Protein AF-T0UQZ3-F1 (afdb_monomer_lite)

pLDDT: mean 85.93, std 12.22, range [49.25, 97.19]

Sequence (109 aa):
MYEEFVLGHTDAYKKTQGDNELIYTWTADASDWAIIPVAKYADTELMLNGKKLSHKDYTLSGIGTPTVQQKAGKNTLKITYRIRTWFKALIVVNILSWLSVVIYLGIKK

Secondary structure (DSSP, 8-state):
-HHHHHTSSGGG-EEEEETTEEEEEEEESSS-EEE-S-PPPTTEEEEETTEEPPTTSEEE-TT--EEEE--SEEEEEEEEE---HHHHHHHHHHHHHHHHHHHHHHH--

Radius of gyration: 20.42 Å; chains: 1; bounding box: 48×27×58 Å

Structure (mmCIF, N/CA/C/O backbone):
data_AF-T0UQZ3-F1
#
_entry.id   AF-T0UQZ3-F1
#
loop_
_atom_site.group_PDB
_atom_site.id
_atom_site.type_symbol
_atom_site.label_atom_id
_atom_site.label_alt_id
_atom_site.label_comp_id
_atom_site.label_asym_id
_atom_site.label_entity_id
_atom_site.label_seq_id
_atom_site.pdbx_PDB_ins_code
_atom_site.Cartn_x
_atom_site.Cartn_y
_atom_site.Cartn_z
_atom_site.occupancy
_atom_site.B_iso_or_equiv
_atom_site.auth_seq_id
_atom_site.auth_comp_id
_atom_site.auth_asym_id
_atom_site.auth_atom_id
_atom_site.pdbx_PDB_model_num
ATOM 1 N N . MET A 1 1 ? -9.297 13.998 -16.589 1.00 50.06 1 MET A N 1
ATOM 2 C CA . MET A 1 1 ? -8.179 13.854 -15.626 1.00 50.06 1 MET A CA 1
ATOM 3 C C . MET A 1 1 ? -8.188 12.488 -14.936 1.00 50.06 1 MET A C 1
ATOM 5 O O . MET A 1 1 ? -7.198 11.793 -15.058 1.00 50.06 1 MET A O 1
ATOM 9 N N . TYR A 1 2 ? -9.267 12.045 -14.271 1.00 49.75 2 TYR A N 1
ATOM 10 C CA . TYR A 1 2 ? -9.319 10.690 -13.676 1.00 49.75 2 TYR A CA 1
ATOM 11 C C . TYR A 1 2 ? -9.292 9.547 -14.707 1.00 49.75 2 TYR A C 1
ATOM 13 O O . TYR A 1 2 ? -8.626 8.541 -14.487 1.00 49.75 2 TYR A O 1
ATOM 21 N N . GLU A 1 3 ? -9.984 9.704 -15.837 1.00 52.47 3 GLU A N 1
ATOM 22 C CA . GLU A 1 3 ? -10.078 8.660 -16.870 1.00 52.47 3 GLU A CA 1
ATOM 23 C C . GLU A 1 3 ? -8.733 8.360 -17.546 1.00 52.47 3 GLU A C 1
ATOM 25 O O . GLU A 1 3 ? -8.411 7.202 -17.787 1.00 52.47 3 GLU A O 1
ATOM 30 N N . GLU A 1 4 ? -7.908 9.381 -17.773 1.00 56.72 4 GLU A N 1
ATOM 31 C CA . GLU A 1 4 ? -6.605 9.260 -18.440 1.00 56.72 4 GLU A CA 1
ATOM 32 C C . GLU A 1 4 ? -5.628 8.370 -17.658 1.00 56.72 4 GLU A C 1
ATOM 34 O O . GLU A 1 4 ? -4.961 7.512 -18.229 1.00 56.72 4 GLU A O 1
ATOM 39 N N . PHE A 1 5 ? -5.604 8.502 -16.330 1.00 54.28 5 PHE A N 1
ATOM 40 C CA . PHE A 1 5 ? -4.691 7.740 -15.476 1.00 54.28 5 PHE A CA 1
ATOM 41 C C . PHE A 1 5 ? -5.213 6.357 -15.068 1.00 54.28 5 PHE A C 1
ATOM 43 O O . PHE A 1 5 ? -4.436 5.563 -14.540 1.00 54.28 5 PHE A O 1
ATOM 50 N N . VAL A 1 6 ? -6.506 6.060 -15.261 1.00 55.53 6 VAL A N 1
ATOM 51 C CA . VAL A 1 6 ? -7.132 4.824 -14.749 1.00 55.53 6 VAL A CA 1
ATOM 52 C C . VAL A 1 6 ? -7.683 3.926 -15.858 1.00 55.53 6 VAL A C 1
ATOM 54 O O . VAL A 1 6 ? -7.583 2.708 -15.715 1.00 55.53 6 VAL A O 1
ATOM 57 N N . LEU A 1 7 ? -8.212 4.484 -16.955 1.00 54.62 7 LEU A N 1
ATOM 58 C CA . LEU A 1 7 ? -8.893 3.730 -18.021 1.00 54.62 7 LEU A CA 1
ATOM 59 C C . LEU A 1 7 ? -8.039 3.511 -19.282 1.00 54.62 7 LEU A C 1
ATOM 61 O O . LEU A 1 7 ? -8.301 2.574 -20.023 1.00 54.62 7 LEU A O 1
ATOM 65 N N . GLY A 1 8 ? -7.005 4.324 -19.529 1.00 49.25 8 GLY A N 1
ATOM 66 C CA . GLY A 1 8 ? -6.177 4.209 -20.744 1.00 49.25 8 GLY A CA 1
ATOM 67 C C . GLY A 1 8 ? -5.137 3.077 -20.734 1.00 49.25 8 GLY A C 1
ATOM 68 O O . GLY A 1 8 ? -4.601 2.725 -21.780 1.00 49.25 8 GLY A O 1
ATOM 69 N N . HIS A 1 9 ? -4.838 2.503 -19.562 1.00 54.75 9 HIS A N 1
ATOM 70 C CA . HIS A 1 9 ? -3.733 1.550 -19.374 1.00 54.75 9 HIS A CA 1
ATOM 71 C C . HIS A 1 9 ? -4.117 0.301 -18.568 1.00 54.75 9 HIS A C 1
ATOM 73 O O . HIS A 1 9 ? -3.241 -0.433 -18.114 1.00 54.75 9 HIS A O 1
ATOM 79 N N . THR A 1 10 ? -5.410 0.047 -18.348 1.00 55.56 10 THR A N 1
ATOM 80 C CA . THR A 1 10 ? -5.863 -1.043 -17.470 1.00 55.56 10 THR A CA 1
ATOM 81 C C . THR A 1 10 ? -5.573 -2.429 -18.056 1.00 55.56 10 THR A C 1
ATOM 83 O O . THR A 1 10 ? -5.272 -3.348 -17.299 1.00 55.56 10 THR A O 1
ATOM 86 N N . ASP A 1 11 ? -5.569 -2.569 -19.385 1.00 60.81 11 ASP A N 1
ATOM 87 C CA . ASP A 1 11 ? -5.353 -3.856 -20.066 1.00 60.81 11 ASP A CA 1
ATOM 88 C C . ASP A 1 11 ? -3.912 -4.379 -19.948 1.00 60.81 11 ASP A C 1
ATOM 90 O O . ASP A 1 11 ? -3.667 -5.579 -20.077 1.00 60.81 11 ASP A O 1
ATOM 94 N N . ALA A 1 12 ? -2.949 -3.500 -19.646 1.00 77.00 12 ALA A N 1
ATOM 95 C CA . ALA A 1 12 ? -1.545 -3.872 -19.472 1.00 77.00 12 ALA A CA 1
ATOM 96 C C . ALA A 1 12 ? -1.262 -4.558 -18.121 1.00 77.00 12 ALA A C 1
ATOM 98 O O . ALA A 1 12 ? -0.222 -5.201 -17.954 1.00 77.00 12 ALA A O 1
ATOM 99 N N . TYR A 1 13 ? -2.175 -4.437 -17.150 1.00 84.75 13 TYR A N 1
ATOM 100 C CA . TYR A 1 13 ? -1.973 -4.934 -15.793 1.00 84.75 13 TYR A CA 1
ATOM 101 C C . TYR A 1 13 ? -3.023 -5.971 -15.410 1.00 84.75 13 TYR A C 1
ATOM 103 O O . TYR A 1 13 ? -4.213 -5.690 -15.289 1.00 84.75 13 TYR A O 1
ATOM 111 N N . LYS A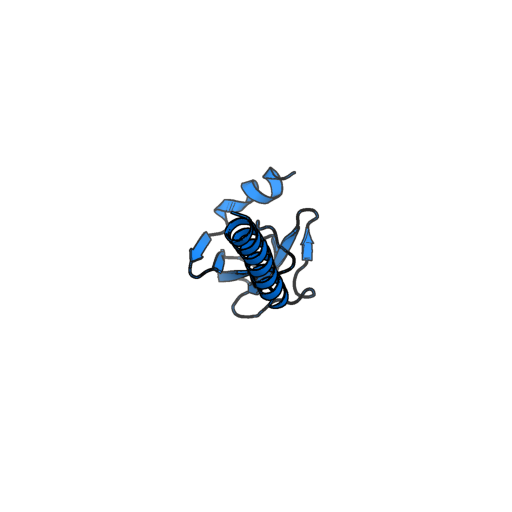 1 14 ? -2.565 -7.172 -15.062 1.00 89.19 14 LYS A N 1
ATOM 112 C CA . LYS A 1 14 ? -3.416 -8.158 -14.403 1.00 89.19 14 LYS A CA 1
ATOM 113 C C . LYS A 1 14 ? -3.568 -7.797 -12.927 1.00 89.19 14 LYS A C 1
ATOM 115 O O . LYS A 1 14 ? -2.589 -7.812 -12.178 1.00 89.19 14 LYS A O 1
ATOM 120 N N . LYS A 1 15 ? -4.803 -7.524 -12.504 1.00 89.88 15 LYS A N 1
ATOM 121 C CA . LYS A 1 15 ? -5.176 -7.227 -11.114 1.00 89.88 15 LYS A CA 1
ATOM 122 C C . LYS A 1 15 ? -5.737 -8.472 -10.425 1.00 89.88 15 LYS A C 1
ATOM 124 O O . LYS A 1 15 ? -6.544 -9.203 -10.995 1.00 89.88 15 LYS A O 1
ATOM 129 N N . THR A 1 16 ? -5.335 -8.730 -9.188 1.00 90.00 16 THR A N 1
ATOM 130 C CA . THR A 1 16 ? -5.897 -9.797 -8.343 1.00 90.00 16 THR A CA 1
ATOM 131 C C . THR A 1 16 ? -5.957 -9.315 -6.899 1.00 90.00 16 THR A C 1
ATOM 133 O O . THR A 1 16 ? -5.086 -8.568 -6.465 1.00 90.00 16 THR A O 1
ATOM 136 N N . GLN A 1 17 ? -6.990 -9.708 -6.158 1.00 88.94 17 GLN A N 1
ATOM 137 C CA . GLN A 1 17 ? -7.195 -9.311 -4.765 1.00 88.94 17 GLN A CA 1
ATOM 138 C C . GLN A 1 17 ? -7.418 -10.559 -3.905 1.00 88.94 17 GLN A C 1
ATOM 140 O O . GLN A 1 17 ? -8.195 -11.429 -4.294 1.00 88.94 17 GLN A O 1
ATOM 145 N N . GLY A 1 18 ? -6.744 -10.639 -2.757 1.00 84.38 18 GLY A N 1
ATOM 146 C CA . GLY A 1 18 ? -6.837 -11.758 -1.813 1.00 84.38 18 GLY A CA 1
ATOM 147 C C . GLY A 1 18 ? -5.993 -11.503 -0.561 1.00 84.38 18 GLY A C 1
ATOM 148 O O . GLY A 1 18 ? -5.032 -10.746 -0.627 1.00 84.38 18 GLY A O 1
ATOM 149 N N . ASP A 1 19 ? -6.377 -12.081 0.581 1.00 81.38 19 ASP A N 1
ATOM 150 C CA . ASP A 1 19 ? -5.628 -12.011 1.853 1.00 81.38 19 ASP A CA 1
ATOM 151 C C . ASP A 1 19 ? -5.273 -10.590 2.341 1.00 81.38 19 ASP A C 1
ATOM 153 O O . ASP A 1 19 ? -4.181 -10.337 2.845 1.00 81.38 19 ASP A O 1
ATOM 157 N N . ASN A 1 20 ? -6.199 -9.632 2.193 1.00 82.75 20 ASN A N 1
ATOM 158 C CA . ASN A 1 20 ? -5.979 -8.200 2.475 1.00 82.75 20 ASN A CA 1
ATOM 159 C C . ASN A 1 20 ? -4.873 -7.541 1.622 1.00 82.75 20 ASN A C 1
ATOM 161 O O . ASN A 1 20 ? -4.442 -6.422 1.918 1.00 82.75 20 ASN A O 1
ATOM 165 N N . GLU A 1 21 ? -4.460 -8.196 0.540 1.00 89.81 21 GLU A N 1
ATOM 166 C CA . GLU A 1 21 ? -3.502 -7.694 -0.435 1.00 89.81 21 GLU A CA 1
ATOM 167 C C . GLU A 1 21 ? -4.192 -7.411 -1.774 1.00 89.81 21 GLU A C 1
ATOM 169 O O . GLU A 1 21 ? -5.105 -8.113 -2.225 1.00 89.81 21 GLU A O 1
ATOM 174 N N . LEU A 1 22 ? -3.715 -6.367 -2.442 1.00 91.44 22 LEU A N 1
ATOM 175 C CA . LEU A 1 22 ? -4.006 -6.089 -3.836 1.00 91.44 22 LEU A CA 1
ATOM 176 C C . LEU A 1 22 ? -2.730 -6.299 -4.654 1.00 91.44 22 LEU A C 1
ATOM 178 O O . LEU A 1 22 ? -1.696 -5.701 -4.369 1.00 91.44 22 LEU A O 1
ATOM 182 N N . ILE A 1 23 ? -2.801 -7.152 -5.672 1.00 93.06 23 ILE A N 1
ATOM 183 C CA . ILE A 1 23 ? -1.656 -7.568 -6.482 1.00 93.06 23 ILE A CA 1
ATOM 184 C C . ILE A 1 23 ? -1.853 -7.097 -7.921 1.00 93.06 23 ILE A C 1
ATOM 186 O O . ILE A 1 23 ? -2.857 -7.416 -8.560 1.00 93.06 23 ILE A O 1
ATOM 190 N N . TYR A 1 24 ? -0.858 -6.384 -8.442 1.00 92.69 24 TYR A N 1
ATOM 191 C CA . TYR A 1 24 ? -0.730 -6.037 -9.854 1.00 92.69 24 TYR A CA 1
ATOM 192 C C . TYR A 1 24 ? 0.430 -6.811 -10.469 1.00 92.69 24 TYR A C 1
ATOM 194 O O . TYR A 1 24 ? 1.530 -6.835 -9.920 1.00 92.69 24 TYR A O 1
ATOM 202 N N . THR A 1 25 ? 0.190 -7.442 -11.615 1.00 92.88 25 THR A N 1
ATOM 203 C CA . THR A 1 25 ? 1.211 -8.155 -12.388 1.00 92.88 25 THR A CA 1
ATOM 204 C C . THR A 1 25 ? 1.212 -7.657 -13.821 1.00 92.88 25 THR A C 1
ATOM 206 O O . THR A 1 25 ? 0.154 -7.574 -14.437 1.00 92.88 25 THR A O 1
ATOM 209 N N . TRP A 1 26 ? 2.392 -7.368 -14.357 1.00 93.94 26 TRP A N 1
ATOM 210 C CA . TRP A 1 26 ? 2.566 -6.956 -15.748 1.00 93.94 26 TRP A CA 1
ATOM 211 C C . TRP A 1 26 ? 3.903 -7.451 -16.290 1.00 93.94 26 TRP A C 1
ATOM 213 O O . TRP A 1 26 ? 4.802 -7.803 -15.521 1.00 93.94 26 TRP A O 1
ATOM 223 N N . THR A 1 27 ? 4.023 -7.485 -17.612 1.00 92.75 27 THR A N 1
ATOM 224 C CA . THR A 1 27 ? 5.276 -7.787 -18.308 1.00 92.75 27 THR A CA 1
ATOM 225 C C . THR A 1 27 ? 5.761 -6.518 -18.987 1.00 92.75 27 THR A C 1
ATOM 227 O O . THR A 1 27 ? 4.966 -5.810 -19.595 1.00 92.75 27 THR A O 1
ATOM 230 N N . ALA A 1 28 ? 7.050 -6.228 -18.859 1.00 90.75 28 ALA A N 1
ATOM 231 C CA . ALA A 1 28 ? 7.689 -5.073 -19.467 1.00 90.75 28 ALA A CA 1
ATOM 232 C C . ALA A 1 28 ? 8.801 -5.511 -20.417 1.00 90.75 28 ALA A C 1
ATOM 234 O O . ALA A 1 28 ? 9.557 -6.425 -20.096 1.00 90.75 28 ALA A O 1
ATOM 235 N N . ASP A 1 29 ? 8.956 -4.825 -21.544 1.00 88.88 29 ASP A N 1
ATOM 236 C CA . ASP A 1 29 ? 10.025 -5.133 -22.503 1.00 88.88 29 ASP A CA 1
ATOM 237 C C . ASP A 1 29 ? 11.379 -4.551 -22.070 1.00 88.88 29 ASP A C 1
ATOM 239 O O . ASP A 1 29 ? 12.436 -5.088 -22.398 1.00 88.88 29 ASP A O 1
ATOM 243 N N . ALA A 1 30 ? 11.357 -3.479 -21.272 1.00 89.94 30 ALA A N 1
ATOM 244 C CA . ALA A 1 30 ? 12.541 -2.771 -20.799 1.00 89.94 30 ALA A CA 1
ATOM 245 C C . ALA A 1 30 ? 12.431 -2.376 -19.319 1.00 89.94 30 ALA A C 1
ATOM 247 O O . ALA A 1 30 ? 11.349 -2.351 -18.726 1.00 89.94 30 ALA A O 1
ATOM 248 N N . SER A 1 31 ? 13.579 -2.053 -18.717 1.00 91.56 31 SER A N 1
ATOM 249 C CA . SER A 1 31 ? 13.618 -1.456 -17.383 1.00 91.56 31 SER A CA 1
ATOM 250 C C . SER A 1 31 ? 13.397 0.048 -17.498 1.00 91.56 31 SER A C 1
ATOM 252 O O . SER A 1 31 ? 14.241 0.753 -18.041 1.00 91.56 31 SER A O 1
ATOM 254 N N . ASP A 1 32 ? 12.258 0.515 -16.998 1.00 91.25 32 ASP A N 1
ATOM 255 C CA . ASP A 1 32 ? 11.857 1.923 -17.037 1.00 91.25 32 ASP A CA 1
ATOM 256 C C . ASP A 1 32 ? 10.945 2.243 -15.838 1.00 91.25 32 ASP A C 1
ATOM 258 O O . ASP A 1 32 ? 10.810 1.437 -14.914 1.00 91.25 32 ASP A O 1
ATOM 262 N N . TRP A 1 33 ? 10.326 3.414 -15.814 1.00 90.19 33 TRP A N 1
ATOM 263 C CA . TRP A 1 33 ? 9.306 3.796 -14.851 1.00 90.19 33 TRP A CA 1
ATOM 264 C C . TRP A 1 33 ? 7.911 3.417 -15.348 1.00 90.19 33 TRP A C 1
ATOM 266 O O . TRP A 1 33 ? 7.505 3.788 -16.444 1.00 90.19 33 TRP A O 1
ATOM 276 N N . ALA A 1 34 ? 7.152 2.711 -14.513 1.00 90.00 34 ALA A N 1
ATOM 277 C CA . ALA A 1 34 ? 5.765 2.354 -14.782 1.00 90.00 34 ALA A CA 1
ATOM 278 C C . ALA A 1 34 ? 4.815 3.013 -13.790 1.00 90.00 34 ALA A C 1
ATOM 280 O O . ALA A 1 34 ? 5.017 2.946 -12.574 1.00 90.00 34 ALA A O 1
ATOM 281 N N . ILE A 1 35 ? 3.758 3.620 -14.326 1.00 89.88 35 ILE A N 1
ATOM 282 C CA . ILE A 1 35 ? 2.663 4.208 -13.556 1.00 89.88 35 ILE A CA 1
ATOM 283 C C . ILE A 1 35 ? 1.642 3.112 -13.283 1.00 89.88 35 ILE A C 1
ATOM 285 O O . ILE A 1 35 ? 1.043 2.570 -14.213 1.00 89.88 35 ILE A O 1
ATOM 289 N N . ILE A 1 36 ? 1.416 2.805 -12.008 1.00 89.06 36 ILE A N 1
ATOM 290 C CA . ILE A 1 36 ? 0.419 1.812 -11.615 1.00 89.06 36 ILE A CA 1
ATOM 291 C C . ILE A 1 36 ? -0.887 2.541 -11.275 1.00 89.06 36 ILE A C 1
ATOM 293 O O . ILE A 1 36 ? -0.873 3.417 -10.404 1.00 89.06 36 ILE A O 1
ATOM 297 N N . PRO A 1 37 ? -2.022 2.200 -11.916 1.00 85.69 37 PRO A N 1
ATOM 298 C CA . PRO A 1 37 ? -3.287 2.923 -11.767 1.00 85.69 37 PRO A CA 1
ATOM 299 C C . PRO A 1 37 ? -3.986 2.577 -10.439 1.00 85.69 37 PRO A C 1
ATOM 301 O O . PRO A 1 37 ? -5.028 1.925 -10.392 1.00 85.69 37 PRO A O 1
ATOM 304 N N . VAL A 1 38 ? -3.388 2.984 -9.320 1.00 85.06 38 VAL A N 1
ATOM 305 C CA . VAL A 1 38 ? -3.885 2.734 -7.963 1.00 85.06 38 VAL A CA 1
ATOM 306 C C . VAL A 1 38 ? -3.590 3.925 -7.062 1.00 85.06 38 VAL A C 1
ATOM 308 O O . VAL A 1 38 ? -2.473 4.416 -7.037 1.00 85.06 38 VAL A O 1
ATOM 311 N N . ALA A 1 39 ? -4.569 4.392 -6.293 1.00 85.31 39 ALA A N 1
ATOM 312 C CA . ALA A 1 39 ? -4.337 5.470 -5.337 1.00 85.31 39 ALA A CA 1
ATOM 313 C C . ALA A 1 39 ? -3.605 4.945 -4.090 1.00 85.31 39 ALA A C 1
ATOM 315 O O . ALA A 1 39 ? -4.050 3.991 -3.447 1.00 85.31 39 ALA A O 1
ATOM 316 N N . LYS A 1 40 ? -2.486 5.579 -3.730 1.00 87.31 40 LYS A N 1
ATOM 317 C CA . LYS A 1 40 ? -1.709 5.273 -2.524 1.00 87.31 40 LYS A CA 1
ATOM 318 C C . LYS A 1 40 ? -2.201 6.122 -1.353 1.00 87.31 40 LYS A C 1
ATOM 320 O O . LYS A 1 40 ? -2.091 7.345 -1.379 1.00 87.31 40 LYS A O 1
ATOM 325 N N . TYR A 1 41 ? -2.643 5.478 -0.273 1.00 83.62 41 TYR A N 1
ATOM 326 C CA . TYR A 1 41 ? -2.995 6.156 0.980 1.00 83.62 41 TYR A CA 1
ATOM 327 C C . TYR A 1 41 ? -1.812 6.197 1.957 1.00 83.62 41 TYR A C 1
ATOM 329 O O . TYR A 1 41 ? -0.813 5.493 1.787 1.00 83.62 41 TYR A O 1
ATOM 337 N N . ALA A 1 42 ? -1.892 7.033 2.997 1.00 80.31 42 ALA A N 1
ATOM 338 C CA . ALA A 1 42 ? -0.801 7.254 3.954 1.00 80.31 42 ALA A CA 1
ATOM 339 C C . ALA A 1 42 ? -0.216 5.940 4.509 1.00 80.31 42 ALA A C 1
ATOM 341 O O . ALA A 1 42 ? 1.000 5.751 4.462 1.00 80.31 42 ALA A O 1
ATOM 342 N N . ASP A 1 43 ? -1.090 5.011 4.897 1.00 85.25 43 ASP A N 1
ATOM 343 C CA . ASP A 1 43 ? -0.754 3.731 5.532 1.00 85.25 43 ASP A CA 1
ATOM 344 C C . ASP A 1 43 ? -0.721 2.536 4.556 1.00 85.25 43 ASP A C 1
ATOM 346 O O . ASP A 1 43 ? -0.774 1.373 4.956 1.00 85.25 43 ASP A O 1
ATOM 350 N N . THR A 1 44 ? -0.646 2.816 3.252 1.00 88.94 44 THR A N 1
ATOM 351 C CA . THR A 1 44 ? -0.442 1.793 2.219 1.00 88.94 44 THR A CA 1
ATOM 352 C C . THR A 1 44 ? 1.039 1.448 2.092 1.00 88.94 44 THR A C 1
ATOM 354 O O . THR A 1 44 ? 1.872 2.335 1.884 1.00 88.94 44 THR A O 1
ATOM 357 N N . GLU A 1 45 ? 1.356 0.159 2.176 1.00 92.12 45 GLU A N 1
ATOM 358 C CA . GLU A 1 45 ? 2.677 -0.405 1.921 1.00 92.12 45 GLU A CA 1
ATOM 359 C C . GLU A 1 45 ? 2.745 -0.976 0.502 1.00 92.12 45 GLU A C 1
ATOM 361 O O . GLU A 1 45 ? 1.799 -1.605 0.026 1.00 92.12 45 GLU A O 1
ATOM 366 N N . LEU A 1 46 ? 3.877 -0.754 -0.166 1.00 93.12 46 LEU A N 1
ATOM 367 C CA . LEU A 1 46 ? 4.138 -1.214 -1.526 1.00 93.12 46 LEU A CA 1
ATOM 368 C C . LEU A 1 46 ? 5.317 -2.188 -1.510 1.00 93.12 46 LEU A C 1
ATOM 370 O O . LEU A 1 46 ? 6.362 -1.890 -0.928 1.00 93.12 46 LEU A O 1
ATOM 374 N N . MET A 1 47 ? 5.172 -3.337 -2.164 1.00 94.38 47 MET A N 1
ATOM 375 C CA . MET A 1 47 ? 6.238 -4.324 -2.318 1.00 94.38 47 MET A CA 1
ATOM 376 C C . MET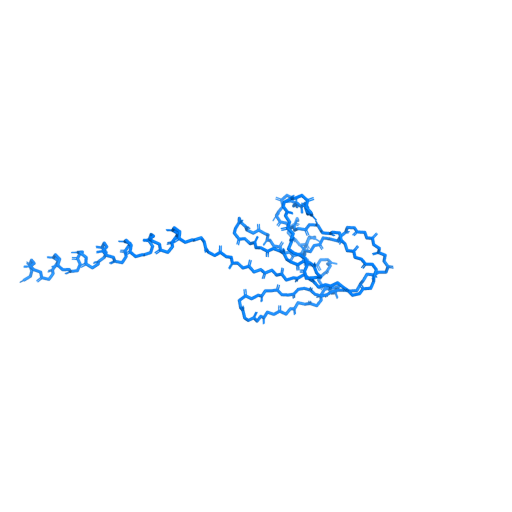 A 1 47 ? 6.358 -4.737 -3.781 1.00 94.38 47 MET A C 1
ATOM 378 O O . MET A 1 47 ? 5.473 -5.398 -4.318 1.00 94.38 47 MET A O 1
ATOM 382 N N . LEU A 1 48 ? 7.465 -4.364 -4.420 1.00 95.00 48 LEU A N 1
ATOM 383 C CA . LEU A 1 48 ? 7.740 -4.673 -5.819 1.00 95.00 48 LEU A CA 1
ATOM 384 C C . LEU A 1 48 ? 8.739 -5.822 -5.907 1.00 95.00 48 LEU A C 1
ATOM 386 O O . LEU A 1 48 ? 9.847 -5.723 -5.381 1.00 95.00 48 LEU A O 1
ATOM 390 N N . ASN A 1 49 ? 8.359 -6.907 -6.580 1.00 92.88 49 ASN A N 1
ATOM 391 C CA . ASN A 1 49 ? 9.216 -8.076 -6.806 1.00 92.88 49 ASN A CA 1
ATOM 392 C C . ASN A 1 49 ? 9.853 -8.612 -5.503 1.00 92.88 49 ASN A C 1
ATOM 394 O O . ASN A 1 49 ? 11.021 -8.987 -5.477 1.00 92.88 49 ASN A O 1
ATOM 398 N N . GLY A 1 50 ? 9.095 -8.592 -4.399 1.00 91.19 50 GLY A N 1
ATOM 399 C CA . GLY A 1 50 ? 9.551 -9.033 -3.073 1.00 91.19 50 GLY A CA 1
ATOM 400 C C . GLY A 1 50 ? 10.345 -7.997 -2.265 1.00 91.19 50 GLY A C 1
ATOM 401 O O . GLY A 1 50 ? 10.639 -8.244 -1.099 1.00 91.19 50 GLY A O 1
ATOM 402 N N . LYS A 1 51 ? 10.659 -6.820 -2.827 1.00 92.94 51 LYS A N 1
ATOM 403 C CA . LYS A 1 51 ? 11.317 -5.717 -2.109 1.00 92.94 51 LYS A CA 1
ATOM 404 C C . LYS A 1 51 ? 10.285 -4.688 -1.650 1.00 92.94 51 LYS A C 1
ATOM 406 O O . LYS A 1 51 ? 9.571 -4.108 -2.468 1.00 92.94 51 LYS A O 1
ATOM 411 N N . LYS A 1 52 ? 10.228 -4.422 -0.342 1.00 93.75 52 LYS A N 1
ATOM 412 C CA . LYS A 1 52 ? 9.427 -3.322 0.215 1.00 93.75 52 LYS A CA 1
ATOM 413 C C . LYS A 1 52 ? 9.978 -1.981 -0.270 1.00 93.75 52 LYS A C 1
ATOM 415 O O . LYS A 1 52 ? 11.175 -1.726 -0.143 1.00 93.75 52 LYS A O 1
ATOM 420 N N . LEU A 1 53 ? 9.104 -1.145 -0.815 1.00 92.69 53 LEU A N 1
ATOM 421 C CA . LEU A 1 53 ? 9.454 0.178 -1.314 1.00 92.69 53 LEU A CA 1
ATOM 422 C C . LEU A 1 53 ? 9.364 1.212 -0.190 1.00 92.69 53 LEU A C 1
ATOM 424 O O . LEU A 1 53 ? 8.395 1.251 0.573 1.00 92.69 53 LEU A O 1
ATOM 428 N N . SER A 1 54 ? 10.377 2.065 -0.106 1.00 90.19 54 SER A N 1
ATOM 429 C CA . SER A 1 54 ? 10.378 3.283 0.696 1.00 90.19 54 SER A CA 1
ATOM 430 C C . SER A 1 54 ? 9.940 4.473 -0.155 1.00 90.19 54 SER A C 1
ATOM 432 O O . SER A 1 54 ? 9.890 4.397 -1.378 1.00 90.19 54 SER A O 1
ATOM 434 N N . HIS A 1 55 ? 9.683 5.614 0.483 1.00 85.69 55 HIS A N 1
ATOM 435 C CA . HIS A 1 55 ? 9.278 6.857 -0.181 1.00 85.69 55 HIS A CA 1
ATOM 436 C C . HIS A 1 55 ? 10.294 7.382 -1.213 1.00 85.69 55 HIS A C 1
ATOM 438 O O . HIS A 1 55 ? 9.974 8.272 -1.986 1.00 85.69 55 HIS A O 1
ATOM 444 N N . LYS A 1 56 ? 11.524 6.850 -1.209 1.00 87.81 56 LYS A N 1
ATOM 445 C CA . LYS A 1 56 ? 12.570 7.159 -2.194 1.00 87.81 56 LYS A CA 1
ATOM 446 C C . LYS A 1 56 ? 12.535 6.249 -3.426 1.00 87.81 56 LYS A C 1
ATOM 448 O O . LYS A 1 56 ? 13.122 6.602 -4.438 1.00 87.81 56 LYS A O 1
ATOM 453 N N . ASP A 1 57 ? 11.903 5.077 -3.331 1.00 89.25 57 ASP A N 1
ATOM 454 C CA . ASP A 1 57 ? 11.883 4.074 -4.404 1.00 89.25 57 ASP A CA 1
ATOM 455 C C . ASP A 1 57 ? 10.702 4.271 -5.381 1.00 89.25 57 ASP A C 1
ATOM 45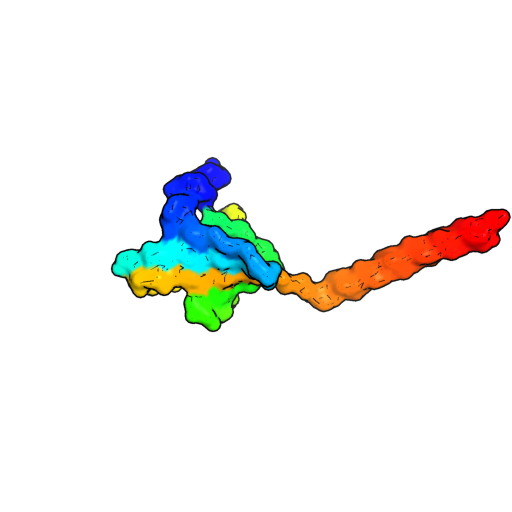7 O O . ASP A 1 57 ? 10.570 3.523 -6.349 1.00 89.25 57 ASP A O 1
ATOM 461 N N . TYR A 1 58 ? 9.814 5.234 -5.120 1.00 90.31 58 TYR A N 1
ATOM 462 C CA . TYR A 1 58 ? 8.666 5.544 -5.970 1.00 90.31 58 TYR A CA 1
ATOM 463 C C . TYR A 1 58 ? 8.312 7.029 -5.895 1.00 90.31 58 TYR A C 1
ATOM 465 O O . TYR A 1 58 ? 8.587 7.696 -4.898 1.00 90.31 58 TYR A O 1
ATOM 473 N N . THR A 1 59 ? 7.647 7.534 -6.927 1.00 91.44 59 THR A N 1
ATOM 474 C CA . THR A 1 59 ? 7.045 8.873 -6.925 1.00 91.44 59 THR A CA 1
ATOM 475 C C . THR A 1 59 ? 5.527 8.760 -6.978 1.00 91.44 59 THR A C 1
ATOM 477 O O . THR A 1 59 ? 4.988 7.713 -7.334 1.00 91.44 59 THR A O 1
ATOM 480 N N . LEU A 1 60 ? 4.822 9.809 -6.555 1.00 89.31 60 LEU A N 1
ATOM 481 C CA . LEU A 1 60 ? 3.364 9.880 -6.636 1.00 89.31 60 LEU A CA 1
ATOM 482 C C . LEU A 1 60 ? 2.971 10.964 -7.635 1.00 89.31 60 LEU A C 1
ATOM 484 O O . LEU A 1 60 ? 3.531 12.059 -7.608 1.00 89.31 60 LEU A O 1
ATOM 488 N N . SER A 1 61 ? 1.996 10.668 -8.488 1.00 85.25 61 SER A N 1
ATOM 489 C CA . SER A 1 61 ? 1.348 11.683 -9.321 1.00 85.25 61 SER A CA 1
ATOM 490 C C . SER A 1 61 ? 0.473 12.624 -8.478 1.00 85.25 61 SER A C 1
ATOM 492 O O . SER A 1 61 ? 0.208 12.365 -7.301 1.00 85.25 61 SER A O 1
ATOM 494 N N . GLY A 1 62 ? -0.052 13.690 -9.094 1.00 78.75 62 GLY A N 1
ATOM 495 C CA . GLY A 1 62 ? -0.955 14.644 -8.432 1.00 78.75 62 GLY A CA 1
ATOM 496 C C . GLY A 1 62 ? -2.253 14.030 -7.884 1.00 78.75 62 GLY A C 1
ATOM 497 O O . GLY A 1 62 ? -2.872 14.610 -6.999 1.00 78.75 62 GLY A O 1
ATOM 498 N N . ILE A 1 63 ? -2.637 12.840 -8.356 1.00 77.06 63 ILE A N 1
ATOM 499 C CA . ILE A 1 63 ? -3.797 12.078 -7.863 1.00 77.06 63 ILE A CA 1
ATOM 500 C C . ILE A 1 63 ? -3.398 10.896 -6.962 1.00 77.06 63 ILE A C 1
ATOM 502 O O . ILE A 1 63 ? -4.236 10.073 -6.597 1.00 77.06 63 ILE A O 1
ATOM 506 N N . GLY A 1 64 ? -2.117 10.793 -6.596 1.00 82.31 64 GLY A N 1
ATOM 507 C CA . GLY A 1 64 ? -1.612 9.777 -5.677 1.00 82.31 64 GLY A CA 1
ATOM 508 C C . GLY A 1 64 ? -1.364 8.404 -6.304 1.00 82.31 64 GLY A C 1
ATOM 509 O O . GLY A 1 64 ? -1.305 7.424 -5.561 1.00 82.31 64 GLY A O 1
ATOM 510 N N . THR A 1 65 ? -1.212 8.303 -7.630 1.00 88.38 65 THR A N 1
ATOM 511 C CA . THR A 1 65 ? -0.805 7.040 -8.274 1.00 88.38 65 THR A CA 1
ATOM 512 C C . THR A 1 65 ? 0.706 6.826 -8.168 1.00 88.38 65 THR A C 1
ATOM 514 O O . THR A 1 65 ? 1.455 7.769 -8.433 1.00 88.38 65 THR A O 1
ATOM 517 N N . PRO A 1 66 ? 1.185 5.632 -7.762 1.00 90.88 66 PRO A N 1
ATOM 518 C CA . PRO A 1 66 ? 2.605 5.359 -7.648 1.00 90.88 66 PRO A CA 1
ATOM 519 C C . PRO A 1 66 ? 3.234 5.052 -9.004 1.00 90.88 66 PRO A C 1
ATOM 521 O O . PRO A 1 66 ? 2.745 4.217 -9.768 1.00 90.88 66 PRO A O 1
ATOM 524 N N . THR A 1 67 ? 4.378 5.680 -9.239 1.00 92.25 67 THR A N 1
ATOM 525 C CA . THR A 1 67 ? 5.281 5.377 -10.344 1.00 92.25 67 THR A CA 1
ATOM 526 C C . THR A 1 67 ? 6.482 4.624 -9.781 1.00 92.25 67 THR A C 1
ATOM 528 O O . THR A 1 67 ? 7.175 5.130 -8.896 1.00 92.25 67 THR A O 1
ATOM 531 N N . VAL A 1 68 ? 6.705 3.396 -10.253 1.00 92.94 68 VAL A N 1
ATOM 532 C CA . VAL A 1 68 ? 7.731 2.475 -9.737 1.00 92.94 68 VAL A CA 1
ATOM 533 C C . VAL A 1 68 ? 8.702 2.060 -10.836 1.00 92.94 68 VAL A C 1
ATOM 535 O O . VAL A 1 68 ? 8.329 1.992 -12.005 1.00 92.94 68 VAL A O 1
ATOM 538 N N . GLN A 1 69 ? 9.943 1.749 -10.469 1.00 93.44 69 GLN A N 1
ATOM 539 C CA . GLN A 1 69 ? 10.947 1.302 -11.431 1.00 93.44 69 GLN A CA 1
ATOM 540 C C . GLN A 1 69 ? 10.764 -0.189 -11.759 1.00 93.44 69 GLN A C 1
ATOM 542 O O . GLN A 1 69 ? 11.063 -1.061 -10.940 1.00 93.44 69 GLN A O 1
ATOM 547 N N . GLN A 1 70 ? 10.254 -0.484 -12.955 1.00 91.50 70 GLN A N 1
ATOM 548 C CA . GLN A 1 70 ? 10.051 -1.844 -13.455 1.00 91.50 70 GLN A CA 1
ATOM 549 C C . GLN A 1 70 ? 11.345 -2.435 -14.029 1.00 91.50 70 GLN A C 1
ATOM 551 O O . GLN A 1 70 ? 12.258 -1.720 -14.449 1.00 91.50 70 GLN A O 1
ATOM 556 N N . LYS A 1 71 ? 11.419 -3.766 -14.074 1.00 92.81 71 LYS A N 1
ATOM 557 C CA . LYS A 1 71 ? 12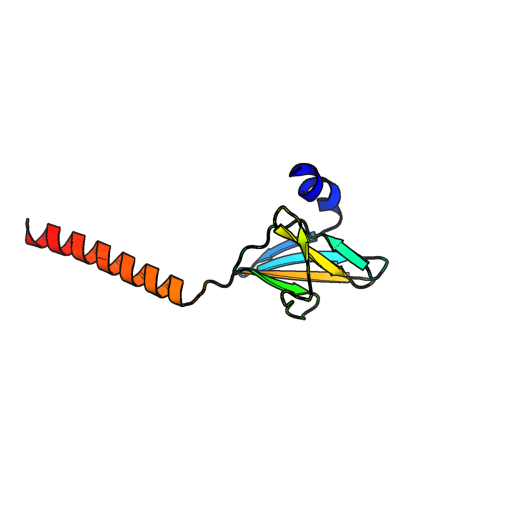.478 -4.512 -14.772 1.00 92.81 71 LYS A CA 1
ATOM 558 C C . LYS A 1 71 ? 11.923 -5.137 -16.047 1.00 92.81 71 LYS A C 1
ATOM 560 O O . LYS A 1 71 ? 10.735 -5.432 -16.098 1.00 92.81 71 LYS A O 1
ATOM 565 N N . ALA A 1 72 ? 12.778 -5.398 -17.035 1.00 91.94 72 ALA A N 1
ATOM 566 C CA . ALA A 1 72 ? 12.379 -6.205 -18.185 1.00 91.94 72 ALA A CA 1
ATOM 567 C C . ALA A 1 72 ? 11.901 -7.598 -17.723 1.00 91.94 72 ALA A C 1
ATOM 569 O O . ALA A 1 72 ? 12.480 -8.195 -16.811 1.00 91.94 72 ALA A O 1
ATOM 570 N N . GLY A 1 73 ? 10.835 -8.102 -18.337 1.00 92.00 73 GLY A N 1
ATOM 571 C CA . GLY A 1 73 ? 10.131 -9.316 -17.946 1.00 92.00 73 GLY A CA 1
ATOM 572 C C . GLY A 1 73 ? 8.972 -9.065 -16.978 1.00 92.00 73 GLY A C 1
ATOM 573 O O . GLY A 1 73 ? 8.346 -8.005 -16.965 1.00 92.00 73 GLY A O 1
ATOM 574 N N . LYS A 1 74 ? 8.638 -10.091 -16.190 1.00 93.06 74 LYS A N 1
ATOM 575 C CA . LYS A 1 74 ? 7.478 -10.088 -15.292 1.00 93.06 74 LYS A CA 1
ATOM 576 C C . LYS A 1 74 ? 7.760 -9.283 -14.023 1.00 93.06 74 LYS A C 1
ATOM 578 O O . LYS A 1 74 ? 8.699 -9.583 -13.290 1.00 93.06 74 LYS A O 1
ATOM 583 N N . ASN A 1 75 ? 6.881 -8.337 -13.718 1.00 94.81 75 ASN A N 1
ATOM 584 C CA . ASN A 1 75 ? 6.880 -7.559 -12.485 1.00 94.81 75 ASN A CA 1
ATOM 585 C C . ASN A 1 75 ? 5.623 -7.856 -11.669 1.00 94.81 75 ASN A C 1
ATOM 587 O O . ASN A 1 75 ? 4.554 -8.146 -12.207 1.00 94.81 75 ASN A O 1
ATOM 591 N N . THR A 1 76 ? 5.748 -7.801 -10.348 1.00 94.88 76 THR A N 1
ATOM 592 C CA . THR A 1 76 ? 4.640 -8.007 -9.415 1.00 94.88 76 THR A CA 1
ATOM 593 C C . THR A 1 76 ? 4.712 -6.976 -8.301 1.00 94.88 76 THR A C 1
ATOM 595 O O . THR A 1 76 ? 5.659 -6.970 -7.514 1.00 94.88 76 THR A O 1
ATOM 598 N N . LEU A 1 77 ? 3.699 -6.117 -8.227 1.00 94.50 77 LEU A N 1
ATOM 599 C CA . LEU A 1 77 ? 3.513 -5.155 -7.150 1.00 94.50 77 LEU A CA 1
ATOM 600 C C . LEU A 1 77 ? 2.420 -5.660 -6.213 1.00 94.50 77 LEU A C 1
ATOM 602 O O . LEU A 1 77 ? 1.270 -5.810 -6.623 1.00 94.50 77 LEU A O 1
ATOM 606 N N . LYS A 1 78 ? 2.776 -5.883 -4.951 1.00 94.12 78 LYS A N 1
ATOM 607 C CA . LYS A 1 78 ? 1.817 -6.107 -3.874 1.00 94.12 78 LYS A CA 1
ATOM 608 C C . LYS A 1 78 ? 1.564 -4.815 -3.116 1.00 94.12 78 LYS A C 1
ATOM 610 O O . LYS A 1 78 ? 2.493 -4.055 -2.837 1.00 94.12 78 LYS A O 1
ATOM 615 N N . ILE A 1 79 ? 0.305 -4.596 -2.783 1.00 92.50 79 ILE A N 1
ATOM 616 C CA . ILE A 1 79 ? -0.196 -3.406 -2.114 1.00 92.50 79 ILE A CA 1
ATOM 617 C C . ILE A 1 79 ? -0.993 -3.876 -0.910 1.00 92.50 79 ILE A C 1
ATOM 619 O O . ILE A 1 79 ? -1.996 -4.572 -1.061 1.00 92.50 79 ILE A O 1
ATOM 623 N N . THR A 1 80 ? -0.562 -3.470 0.276 1.00 91.31 80 THR A N 1
ATOM 624 C CA . THR A 1 80 ? -1.172 -3.912 1.532 1.00 91.31 80 THR A CA 1
ATOM 625 C C . THR A 1 80 ? -1.459 -2.697 2.398 1.00 91.31 80 THR A C 1
ATOM 627 O O . THR A 1 80 ? -0.668 -1.756 2.450 1.00 91.31 80 THR A O 1
ATOM 630 N N . TYR A 1 81 ? -2.598 -2.689 3.087 1.00 87.44 81 TYR A N 1
ATOM 631 C CA . TYR A 1 81 ? -2.955 -1.602 3.994 1.00 87.44 81 TYR A CA 1
ATOM 632 C C . TYR A 1 81 ? -2.626 -1.973 5.439 1.00 87.44 81 TYR A C 1
ATOM 634 O O . TYR A 1 81 ? -3.130 -2.972 5.957 1.00 87.44 81 TYR A O 1
ATOM 642 N N . ARG A 1 82 ? -1.807 -1.161 6.115 1.00 83.19 82 ARG A N 1
ATOM 643 C CA . ARG A 1 82 ? -1.393 -1.424 7.496 1.00 83.19 82 ARG A CA 1
ATOM 644 C C . ARG A 1 82 ? -1.948 -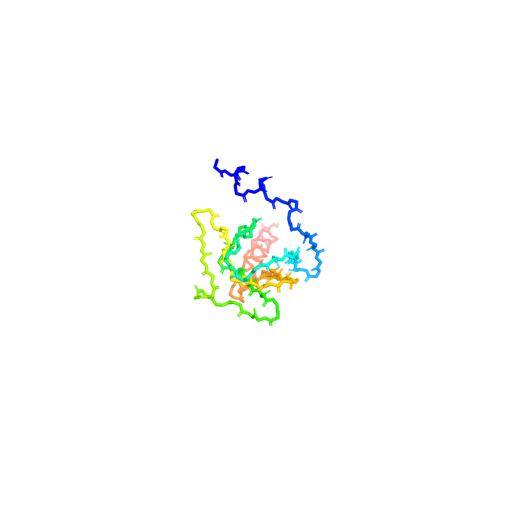0.373 8.450 1.00 83.19 82 ARG A C 1
ATOM 646 O O . ARG A 1 82 ? -1.341 0.667 8.674 1.00 83.19 82 ARG A O 1
ATOM 653 N N . ILE A 1 83 ? -3.075 -0.692 9.084 1.00 79.69 83 ILE A N 1
ATOM 654 C CA . ILE A 1 83 ? -3.664 0.148 10.137 1.00 79.69 83 ILE A CA 1
ATOM 655 C C . ILE A 1 83 ? -2.654 0.334 11.279 1.00 79.69 83 ILE A C 1
ATOM 657 O O . ILE A 1 83 ? -2.148 -0.645 11.838 1.00 79.69 83 ILE A O 1
ATOM 661 N N . ARG A 1 84 ? -2.393 1.587 11.667 1.00 82.00 84 ARG A N 1
ATOM 662 C CA . ARG A 1 84 ? -1.527 1.886 12.817 1.00 82.00 84 ARG A CA 1
ATOM 663 C C . ARG A 1 84 ? -2.167 1.449 14.129 1.00 82.00 84 ARG A C 1
ATOM 665 O O . ARG A 1 84 ? -3.366 1.595 14.341 1.00 82.00 84 ARG A O 1
ATOM 672 N N . THR A 1 85 ? -1.340 0.989 15.061 1.00 83.75 85 THR A N 1
ATOM 673 C CA . THR A 1 85 ? -1.797 0.465 16.356 1.00 83.75 85 THR A CA 1
ATOM 674 C C . THR A 1 85 ? -2.570 1.494 17.188 1.00 83.75 85 THR A C 1
ATOM 676 O O . THR A 1 85 ? -3.550 1.129 17.830 1.00 83.75 85 THR A O 1
ATOM 679 N N . TRP A 1 86 ? -2.207 2.782 17.134 1.00 84.75 86 TRP A N 1
ATOM 680 C CA . TRP A 1 86 ? -2.922 3.840 17.869 1.00 84.75 86 TRP A CA 1
ATOM 681 C C . TRP A 1 86 ? -4.379 4.001 17.409 1.00 84.75 86 TRP A C 1
ATOM 683 O O . TRP A 1 86 ? -5.248 4.314 18.218 1.00 84.75 86 TRP A O 1
ATOM 693 N N . PHE A 1 87 ? -4.673 3.710 16.137 1.00 87.69 87 PHE A N 1
ATOM 694 C CA . PHE A 1 87 ? -6.039 3.743 15.624 1.00 87.69 87 PHE A CA 1
ATOM 695 C C . PHE A 1 87 ? -6.909 2.668 16.288 1.00 87.69 87 PHE A C 1
ATOM 697 O O . PHE A 1 87 ? -8.060 2.920 16.631 1.00 87.69 87 PHE A O 1
ATOM 704 N N . LYS A 1 88 ? -6.339 1.486 16.568 1.00 87.00 88 LYS A N 1
ATOM 705 C CA . LYS A 1 88 ? -7.040 0.435 17.322 1.00 87.00 88 LYS A CA 1
ATOM 706 C C . LYS A 1 88 ? -7.370 0.886 18.747 1.00 87.00 88 LYS A C 1
ATOM 708 O O . LYS A 1 88 ? -8.455 0.587 19.233 1.00 87.00 88 LYS A O 1
ATOM 713 N N . ALA A 1 89 ? -6.475 1.637 19.394 1.00 91.31 89 ALA A N 1
ATOM 714 C CA . ALA A 1 89 ? -6.734 2.187 20.724 1.00 91.31 89 ALA A CA 1
ATOM 715 C C . ALA A 1 89 ? -7.919 3.167 20.716 1.00 91.31 89 ALA A C 1
ATOM 717 O O . ALA A 1 89 ? -8.770 3.098 21.600 1.00 91.31 89 ALA A O 1
ATOM 718 N N . LEU A 1 90 ? -8.033 4.014 19.687 1.00 93.75 90 LEU A N 1
ATOM 719 C CA . LEU A 1 90 ? -9.185 4.909 19.540 1.00 93.75 90 LEU A CA 1
ATOM 720 C C . LEU A 1 90 ? -10.509 4.163 19.381 1.00 93.75 90 LEU A C 1
ATOM 722 O O . LEU A 1 90 ? -11.502 4.575 19.974 1.00 93.75 90 LEU A O 1
ATOM 726 N N . ILE A 1 91 ? -10.527 3.060 18.626 1.00 93.62 91 ILE A N 1
ATOM 727 C CA . ILE A 1 91 ? -11.727 2.221 18.495 1.00 93.62 91 ILE A CA 1
ATOM 728 C C . ILE A 1 91 ? -12.159 1.698 19.870 1.00 93.62 91 ILE A C 1
ATOM 730 O O . ILE A 1 91 ? -13.335 1.784 20.213 1.00 93.62 91 ILE A O 1
ATOM 734 N N . VAL A 1 92 ? -11.216 1.218 20.687 1.00 95.25 92 VAL A N 1
ATOM 735 C CA . VAL A 1 92 ? -11.518 0.735 22.046 1.00 95.25 92 VAL A CA 1
ATOM 736 C C . VAL A 1 92 ? -12.084 1.856 22.918 1.00 95.25 92 VAL A C 1
ATOM 738 O O . VAL A 1 92 ? -13.115 1.666 23.558 1.00 95.25 92 VAL A O 1
ATOM 741 N N . VAL A 1 93 ? -11.464 3.039 22.909 1.00 96.19 93 VAL A N 1
ATOM 742 C CA . VAL A 1 93 ? -11.956 4.203 23.667 1.00 96.19 93 VAL A CA 1
ATOM 743 C C . VAL A 1 93 ? -13.366 4.599 23.221 1.00 96.19 93 VAL A C 1
ATOM 745 O O . VAL A 1 93 ? -14.217 4.891 24.060 1.00 96.19 93 VAL A O 1
ATOM 748 N N . ASN A 1 94 ? -13.643 4.565 21.917 1.00 96.88 94 ASN A N 1
ATOM 749 C CA . ASN A 1 94 ? -14.966 4.873 21.385 1.00 96.88 94 ASN A CA 1
ATOM 750 C C . ASN A 1 94 ? -16.029 3.868 21.862 1.00 96.88 94 ASN A C 1
ATOM 752 O O . ASN A 1 94 ? -17.101 4.278 22.303 1.00 96.88 94 ASN A O 1
ATOM 756 N N . ILE A 1 95 ? -15.710 2.570 21.855 1.00 96.88 95 ILE A N 1
ATOM 757 C CA . ILE A 1 95 ? -16.600 1.519 22.371 1.00 96.88 95 ILE A CA 1
ATOM 758 C C . ILE A 1 95 ? -16.877 1.730 23.866 1.00 96.88 95 ILE A C 1
ATOM 760 O O . ILE A 1 95 ? -18.030 1.678 24.289 1.00 96.88 95 ILE A O 1
ATOM 764 N N . LEU A 1 96 ? -15.846 2.024 24.667 1.00 96.88 96 LEU A N 1
ATOM 765 C CA . LEU A 1 96 ? -16.002 2.302 26.100 1.00 96.88 96 LEU A CA 1
ATOM 766 C C . LEU A 1 96 ? -16.868 3.542 26.361 1.00 96.88 96 LEU A C 1
ATOM 768 O O . LEU A 1 96 ? -17.677 3.548 27.292 1.00 96.88 96 LEU A O 1
ATOM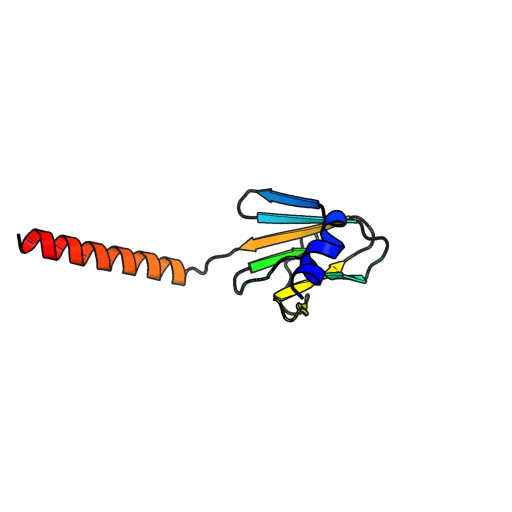 772 N N . SER A 1 97 ? -16.743 4.574 25.524 1.00 96.38 97 SER A N 1
ATOM 773 C CA . SER A 1 97 ? -17.586 5.769 25.600 1.00 96.38 97 SER A CA 1
ATOM 774 C C . SER A 1 97 ? -19.062 5.430 25.371 1.00 96.38 97 SER A C 1
ATOM 776 O O . SER A 1 97 ? -19.901 5.788 26.198 1.00 96.38 97 SER A O 1
ATOM 778 N N . TRP A 1 98 ? -19.383 4.659 24.326 1.00 97.19 98 TRP A N 1
ATOM 779 C CA . TRP A 1 98 ? -20.758 4.216 24.068 1.00 97.19 98 TRP A CA 1
ATOM 780 C C . TRP A 1 98 ? -21.314 3.316 25.174 1.00 97.19 98 TRP A C 1
ATOM 782 O O . TRP A 1 98 ? -22.450 3.512 25.604 1.00 97.19 98 TRP A O 1
ATOM 792 N N . LEU A 1 99 ? -20.516 2.375 25.688 1.00 96.06 99 LEU A N 1
ATOM 793 C CA . LEU A 1 99 ? -20.915 1.541 26.827 1.00 96.06 99 LEU A CA 1
ATOM 794 C C . LEU A 1 99 ? -21.243 2.387 28.060 1.00 96.06 99 LEU A C 1
ATOM 796 O O . LEU A 1 99 ? -22.231 2.118 28.739 1.00 96.06 99 LEU A O 1
ATOM 800 N N . SER A 1 100 ? -20.472 3.446 28.313 1.00 93.88 100 SER A N 1
ATOM 801 C CA . SER A 1 100 ? -20.723 4.358 29.435 1.00 93.88 100 SER A CA 1
ATOM 802 C C . SER A 1 100 ? -22.071 5.073 29.294 1.00 93.88 100 SER A C 1
ATOM 804 O O . SER A 1 100 ? -22.810 5.190 30.271 1.00 93.88 100 SER A O 1
ATOM 806 N N . VAL A 1 101 ? -22.432 5.496 28.076 1.00 95.44 101 VAL A N 1
ATOM 807 C CA . VAL A 1 101 ? -23.746 6.099 27.787 1.00 95.44 101 VAL A CA 1
ATOM 808 C C . VAL A 1 101 ? -24.877 5.099 28.032 1.00 95.44 101 VAL A C 1
ATOM 810 O O . VAL A 1 101 ? -25.864 5.442 28.680 1.00 95.44 101 VAL A O 1
ATOM 813 N N . VAL A 1 102 ? -24.733 3.857 27.559 1.00 95.62 102 VAL A N 1
ATOM 814 C CA . VAL A 1 102 ? -25.741 2.802 27.758 1.00 95.62 102 VAL A CA 1
ATOM 815 C C . VAL A 1 102 ? -25.927 2.488 29.243 1.00 95.62 102 VAL A C 1
ATOM 817 O O . VAL A 1 102 ? -27.062 2.412 29.709 1.00 95.62 102 VAL A O 1
ATOM 820 N N . ILE A 1 103 ? -24.834 2.364 30.001 1.00 94.94 103 ILE A N 1
ATOM 821 C CA . ILE A 1 103 ? -24.875 2.132 31.451 1.00 94.94 103 ILE A CA 1
ATOM 822 C C . ILE A 1 103 ? -25.580 3.295 32.158 1.00 94.94 103 ILE A C 1
ATOM 824 O O . ILE A 1 103 ? -26.475 3.065 32.967 1.00 94.94 103 ILE A O 1
ATOM 828 N N . TYR A 1 104 ? -25.234 4.540 31.821 1.00 94.19 104 TYR A N 1
ATOM 829 C CA . TYR A 1 104 ? -25.873 5.721 32.405 1.00 94.19 104 TYR A CA 1
ATOM 830 C C . TYR A 1 104 ? -27.387 5.748 32.152 1.00 94.19 104 TYR A C 1
ATOM 832 O O . TYR A 1 104 ? -28.166 5.995 33.073 1.00 94.19 104 TYR A O 1
ATOM 840 N N . LEU A 1 105 ? -27.819 5.454 30.922 1.00 93.06 105 LEU A N 1
ATOM 841 C CA . LEU A 1 105 ? -29.240 5.383 30.576 1.00 93.06 105 LEU A CA 1
ATOM 842 C C . LEU A 1 105 ? -29.956 4.219 31.272 1.00 93.06 105 LEU A C 1
ATOM 844 O O . LEU A 1 105 ? -31.119 4.366 31.628 1.00 93.06 105 LEU A O 1
ATOM 848 N N . GLY A 1 106 ? -29.274 3.090 31.480 1.00 89.19 106 GLY A N 1
ATOM 849 C CA . GLY A 1 106 ? -29.813 1.936 32.201 1.00 89.19 106 GLY A CA 1
ATOM 850 C C . GLY A 1 106 ? -29.980 2.171 33.704 1.00 89.19 106 GLY A C 1
ATOM 851 O O . GLY A 1 106 ? -30.942 1.680 34.274 1.00 89.19 106 GLY A O 1
ATOM 852 N N . ILE A 1 107 ? -29.083 2.939 34.334 1.00 88.38 107 ILE A N 1
ATOM 853 C CA . ILE A 1 107 ? -29.158 3.289 35.768 1.00 88.38 107 ILE A CA 1
ATOM 854 C C . ILE A 1 107 ? -30.189 4.397 36.028 1.00 88.38 107 ILE A C 1
ATOM 856 O O . ILE A 1 107 ? -30.784 4.456 37.099 1.00 88.38 107 ILE A O 1
ATOM 860 N N . LYS A 1 108 ? -30.381 5.309 35.068 1.00 74.81 108 LYS A N 1
ATOM 861 C CA . LYS A 1 108 ? -31.337 6.422 35.187 1.00 74.81 108 LYS A CA 1
ATOM 862 C C . LYS A 1 108 ? -32.796 5.997 34.937 1.00 74.81 108 LYS A C 1
ATOM 864 O O . LYS A 1 108 ? -33.696 6.810 35.140 1.00 74.81 108 LYS A O 1
ATOM 869 N N . LYS A 1 109 ? -33.019 4.775 34.454 1.00 52.97 109 LYS A N 1
ATOM 870 C CA . LYS A 1 109 ? -34.340 4.205 34.176 1.00 52.97 109 LYS A CA 1
ATOM 871 C C . LYS A 1 109 ? -34.835 3.399 35.370 1.00 52.97 109 LYS A C 1
ATOM 873 O O . LYS A 1 109 ? -36.058 3.460 35.613 1.00 52.97 109 LYS A O 1
#

Foldseek 3Di:
DLCVLAPPCPVQWDWDDDPQKIKTKGADQAWDKDWDSDADDPQKWKAKPNRTDDPVQWDADPRRTTIGTDHHTMMMMMIHGDDDPVVVVVVVVVVVVVVVVVVVVVVVD